Protein AF-A0A7L3PMF4-F1 (afdb_monomer_lite)

Radius of gyration: 17.31 Å; chains: 1; bounding box: 34×41×41 Å

Secondary structure (DSSP, 8-state):
------EE-TTT--EESSHHHHHHHHHHHTS----EE-TTT--EESSHHHHHHHHHHHH----EE-TTT--EE-

Structure (mmCIF, N/CA/C/O backbone):
data_AF-A0A7L3PMF4-F1
#
_entry.id   AF-A0A7L3PMF4-F1
#
loop_
_atom_site.group_PDB
_atom_site.id
_atom_site.type_symbol
_atom_site.label_atom_id
_atom_site.label_alt_id
_atom_site.label_comp_id
_atom_site.label_asym_id
_atom_site.label_entity_id
_atom_site.label_seq_id
_atom_site.pdbx_PDB_ins_code
_atom_site.Cartn_x
_atom_site.Cartn_y
_atom_site.Cartn_z
_atom_site.occupancy
_atom_site.B_iso_or_equiv
_atom_site.auth_seq_id
_atom_site.auth_comp_id
_atom_site.auth_asym_id
_atom_site.auth_atom_id
_atom_site.pdbx_PDB_model_num
ATOM 1 N N . HIS A 1 1 ? 5.620 -27.570 -7.032 1.00 50.00 1 HIS A N 1
ATOM 2 C CA . HIS A 1 1 ? 5.625 -26.107 -6.832 1.00 50.00 1 HIS A CA 1
ATOM 3 C C . HIS A 1 1 ? 6.345 -25.494 -8.019 1.00 50.00 1 HIS A C 1
ATOM 5 O O . HIS A 1 1 ? 7.473 -25.880 -8.281 1.00 50.00 1 HIS A O 1
ATOM 11 N N . SER A 1 2 ? 5.673 -24.661 -8.815 1.00 58.91 2 SER A N 1
ATOM 12 C CA . SER A 1 2 ? 6.306 -24.009 -9.965 1.00 58.91 2 SER A CA 1
ATOM 13 C C . SER A 1 2 ? 6.715 -22.600 -9.568 1.00 58.91 2 SER A C 1
ATOM 15 O O . SER A 1 2 ? 5.883 -21.696 -9.556 1.00 58.91 2 SER A O 1
ATOM 17 N N . ASP A 1 3 ? 7.999 -22.410 -9.280 1.00 71.75 3 ASP A N 1
ATOM 18 C CA . ASP A 1 3 ? 8.634 -21.107 -9.040 1.00 71.75 3 ASP A CA 1
ATOM 19 C C . ASP A 1 3 ? 8.790 -20.288 -10.332 1.00 71.75 3 ASP A C 1
ATOM 21 O O . ASP A 1 3 ? 9.807 -19.641 -10.578 1.00 71.75 3 ASP A O 1
ATOM 25 N N . LYS A 1 4 ? 7.774 -20.301 -11.202 1.00 84.75 4 LYS A N 1
ATOM 26 C CA . LYS A 1 4 ? 7.784 -19.451 -12.389 1.00 84.75 4 LYS A CA 1
ATOM 27 C C . LYS A 1 4 ? 7.432 -18.027 -11.980 1.00 84.75 4 LYS A C 1
ATOM 29 O O . LYS A 1 4 ? 6.324 -17.741 -11.525 1.00 84.75 4 LYS A O 1
ATOM 34 N N . ARG A 1 5 ? 8.391 -17.129 -12.184 1.00 90.38 5 ARG A N 1
ATOM 35 C CA . ARG A 1 5 ? 8.244 -15.679 -12.064 1.00 90.38 5 ARG A CA 1
ATOM 36 C C . ARG A 1 5 ? 8.462 -15.050 -13.439 1.00 90.38 5 ARG A C 1
ATOM 38 O O . ARG A 1 5 ? 9.547 -14.549 -13.702 1.00 90.38 5 ARG A O 1
ATOM 45 N N . PRO A 1 6 ? 7.473 -15.144 -14.344 1.00 93.44 6 PRO A N 1
ATOM 46 C CA . PRO A 1 6 ? 7.665 -14.773 -15.744 1.00 93.44 6 PRO A CA 1
ATOM 47 C C . PRO A 1 6 ? 7.751 -13.258 -15.971 1.00 93.44 6 PRO A C 1
ATOM 49 O O . PRO A 1 6 ? 8.073 -12.835 -17.073 1.00 93.44 6 PRO A O 1
ATOM 52 N N . TYR A 1 7 ? 7.440 -12.438 -14.962 1.00 95.50 7 TYR A N 1
ATOM 53 C CA . TYR A 1 7 ? 7.417 -10.983 -15.089 1.00 95.50 7 TYR A CA 1
ATOM 54 C C . TYR A 1 7 ? 8.677 -10.381 -14.476 1.00 95.50 7 TYR A C 1
ATOM 56 O O . TYR A 1 7 ? 8.779 -10.309 -13.254 1.00 95.50 7 TYR A O 1
ATOM 64 N N . GLU A 1 8 ? 9.618 -9.945 -15.304 1.00 96.31 8 GLU A N 1
ATOM 65 C CA . GLU A 1 8 ? 10.887 -9.355 -14.872 1.00 96.31 8 GLU A CA 1
ATOM 66 C C . GLU A 1 8 ? 10.893 -7.829 -15.009 1.00 96.31 8 GLU A C 1
ATOM 68 O O . GLU A 1 8 ? 10.368 -7.271 -15.970 1.00 96.31 8 GLU A O 1
ATOM 73 N N . CYS A 1 9 ? 11.483 -7.147 -14.029 1.00 96.38 9 CYS A N 1
ATOM 74 C CA . CYS A 1 9 ? 11.706 -5.711 -14.069 1.00 96.38 9 CYS A CA 1
ATOM 75 C C . CYS A 1 9 ? 12.918 -5.379 -14.935 1.00 96.38 9 CYS A C 1
ATOM 77 O O . CYS A 1 9 ? 14.036 -5.749 -14.589 1.00 96.38 9 CYS A O 1
ATOM 79 N N . SER A 1 10 ? 12.715 -4.611 -16.004 1.00 94.56 10 SER A N 1
ATOM 80 C CA . SER A 1 10 ? 13.787 -4.196 -16.916 1.00 94.56 10 SER A CA 1
ATOM 81 C C . SER A 1 10 ? 14.834 -3.276 -16.276 1.00 94.56 10 SER A C 1
ATOM 83 O O . SER A 1 10 ? 15.944 -3.184 -16.783 1.00 94.56 10 SER A O 1
ATOM 85 N N . GLU A 1 11 ? 14.503 -2.590 -15.178 1.00 93.81 11 GLU A N 1
ATOM 86 C CA . GLU A 1 11 ? 15.407 -1.624 -14.533 1.00 93.81 11 GLU A CA 1
ATOM 87 C C . GLU A 1 11 ? 16.327 -2.259 -13.484 1.00 93.81 11 GLU A C 1
ATOM 89 O O . GLU A 1 11 ? 17.420 -1.755 -13.239 1.00 93.81 11 GLU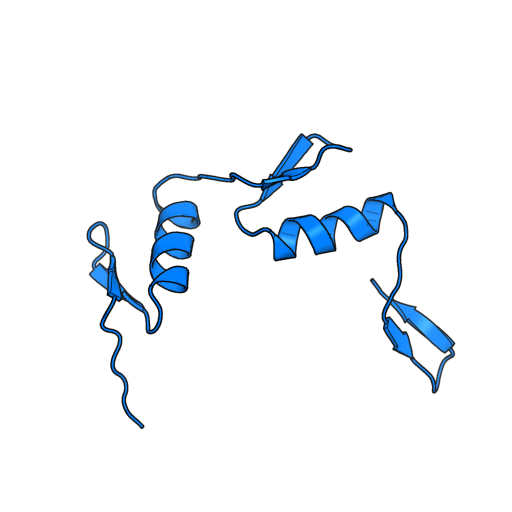 A O 1
ATOM 94 N N . CYS A 1 12 ? 15.910 -3.359 -12.844 1.00 95.75 12 CYS A N 1
ATOM 95 C CA . CYS A 1 12 ? 16.697 -3.995 -11.779 1.00 95.75 12 CYS A CA 1
ATOM 96 C C . CYS A 1 12 ? 16.722 -5.532 -11.802 1.00 95.75 12 CYS A C 1
ATOM 98 O O . CYS A 1 12 ? 17.224 -6.144 -10.860 1.00 95.75 12 CYS A O 1
ATOM 100 N N . GLY A 1 13 ? 16.154 -6.170 -12.829 1.00 94.38 13 GLY A N 1
ATOM 101 C CA . GLY A 1 13 ? 16.181 -7.624 -13.030 1.00 94.38 13 GLY A CA 1
ATOM 102 C C . GLY A 1 13 ? 15.334 -8.439 -12.047 1.00 94.38 13 GLY A C 1
ATOM 103 O O . GLY A 1 13 ? 15.380 -9.665 -12.053 1.00 94.38 13 GLY A O 1
ATOM 104 N N . LYS A 1 14 ? 14.556 -7.803 -11.160 1.00 95.56 14 LYS A N 1
ATOM 105 C CA . LYS A 1 14 ? 13.706 -8.531 -10.204 1.00 95.56 14 LYS A CA 1
ATOM 106 C C . LYS A 1 14 ? 12.521 -9.185 -10.904 1.00 95.56 14 LYS A C 1
ATOM 108 O O . LYS A 1 14 ? 11.743 -8.500 -11.564 1.00 95.56 14 LYS A O 1
ATOM 113 N N . SER A 1 15 ? 12.327 -10.480 -10.667 1.00 95.31 15 SER A N 1
ATOM 114 C CA . SER A 1 15 ? 11.211 -11.241 -11.237 1.00 95.31 15 SER A CA 1
ATOM 115 C C . SER A 1 15 ? 10.067 -11.448 -10.237 1.00 95.31 15 SER A C 1
ATOM 117 O O . SER A 1 15 ? 10.272 -11.681 -9.039 1.00 95.31 15 SER A O 1
ATOM 119 N N . PHE A 1 16 ? 8.838 -11.416 -10.746 1.00 95.12 16 PHE A N 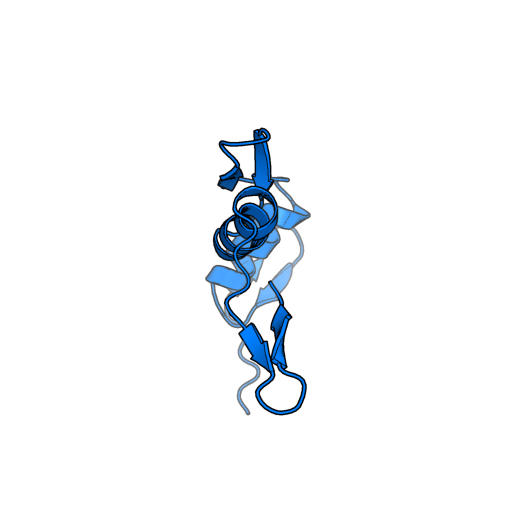1
ATOM 120 C CA . PHE A 1 16 ? 7.587 -11.506 -10.004 1.00 95.12 16 PHE A CA 1
ATOM 121 C C . PHE A 1 16 ? 6.661 -12.568 -10.605 1.00 95.12 16 PHE A C 1
ATOM 123 O O . PHE A 1 16 ? 6.688 -12.861 -11.799 1.00 95.12 16 PHE A O 1
ATOM 130 N N . GLN A 1 17 ? 5.799 -13.143 -9.764 1.00 94.44 17 GLN A N 1
ATOM 131 C CA . GLN A 1 17 ? 4.838 -14.168 -10.191 1.00 94.44 17 GLN A CA 1
ATOM 132 C C . GLN A 1 17 ? 3.658 -13.586 -10.984 1.00 94.44 17 GLN A C 1
ATOM 134 O O . GLN A 1 17 ? 3.067 -14.270 -11.813 1.00 94.44 17 GLN A O 1
ATOM 139 N N . ARG A 1 18 ? 3.294 -12.326 -10.726 1.00 93.50 18 ARG A N 1
ATOM 140 C CA . ARG A 1 18 ? 2.151 -11.646 -11.347 1.00 93.50 18 ARG A CA 1
ATOM 141 C C . ARG A 1 18 ? 2.597 -10.310 -11.922 1.00 93.50 18 ARG A C 1
ATOM 143 O O . ARG A 1 18 ? 3.360 -9.600 -11.269 1.00 93.50 18 ARG A O 1
ATOM 150 N N . ASN A 1 19 ? 2.038 -9.931 -13.070 1.00 93.94 19 ASN A N 1
ATOM 151 C CA . ASN A 1 19 ? 2.326 -8.642 -13.700 1.00 93.94 19 ASN A CA 1
ATOM 152 C C . ASN A 1 19 ? 1.995 -7.458 -12.774 1.00 93.94 19 ASN A C 1
ATOM 154 O O . ASN A 1 19 ? 2.756 -6.506 -12.665 1.00 93.94 19 ASN A O 1
ATOM 158 N N . SER A 1 20 ? 0.895 -7.545 -12.019 1.00 92.00 20 SER A N 1
ATOM 159 C CA . SER A 1 20 ? 0.510 -6.499 -11.062 1.00 92.00 20 SER A CA 1
ATOM 160 C C . SER A 1 20 ? 1.551 -6.267 -9.962 1.00 92.00 20 SER A C 1
ATOM 162 O O . SER A 1 20 ? 1.693 -5.143 -9.487 1.00 92.00 20 SER A O 1
ATOM 164 N N . CYS A 1 21 ? 2.307 -7.298 -9.568 1.00 93.75 21 CYS A N 1
ATOM 165 C CA . CYS A 1 21 ? 3.407 -7.153 -8.617 1.00 93.75 21 CYS A CA 1
ATOM 166 C C . CYS A 1 21 ? 4.612 -6.440 -9.244 1.00 93.75 21 CYS A C 1
ATOM 168 O O . CYS A 1 21 ? 5.227 -5.620 -8.565 1.00 93.75 21 CYS A O 1
ATOM 170 N N . LEU A 1 22 ? 4.910 -6.719 -10.518 1.00 94.81 22 LEU A N 1
ATOM 171 C CA . LEU A 1 22 ? 5.949 -6.019 -11.275 1.00 94.81 22 LEU A CA 1
ATOM 172 C C . LEU A 1 22 ? 5.605 -4.531 -11.443 1.00 94.81 22 LEU A C 1
ATOM 174 O O . LEU A 1 22 ? 6.399 -3.681 -11.050 1.00 94.81 22 LEU A O 1
ATOM 178 N N . LEU A 1 23 ? 4.402 -4.215 -11.931 1.00 92.00 23 LEU A N 1
ATOM 179 C CA . LEU A 1 23 ? 3.955 -2.828 -12.120 1.00 92.00 23 LEU A CA 1
ATOM 180 C C . LEU A 1 23 ? 3.995 -2.038 -10.810 1.00 92.00 23 LEU A C 1
ATOM 182 O O . LEU A 1 23 ? 4.523 -0.932 -10.750 1.00 92.00 23 LEU A O 1
ATOM 186 N N . LEU A 1 24 ? 3.499 -2.636 -9.725 1.00 92.25 24 LEU A N 1
ATOM 187 C CA . LEU A 1 24 ? 3.564 -2.029 -8.402 1.00 92.25 24 LEU A CA 1
ATOM 188 C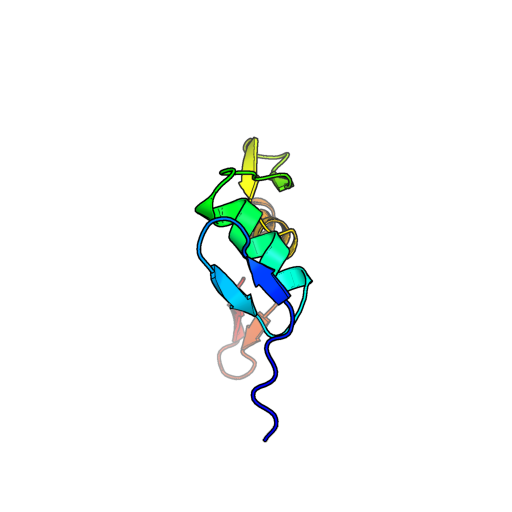 C . LEU A 1 24 ? 5.007 -1.772 -7.953 1.00 92.25 24 LEU A C 1
ATOM 190 O O . LEU A 1 24 ? 5.283 -0.756 -7.318 1.00 92.25 24 LEU A O 1
ATOM 194 N N . HIS A 1 25 ? 5.913 -2.712 -8.214 1.00 93.12 25 HIS A N 1
ATOM 195 C CA . HIS A 1 25 ? 7.322 -2.543 -7.893 1.00 93.12 25 HIS A CA 1
ATOM 196 C C . HIS A 1 25 ? 7.926 -1.367 -8.669 1.00 93.12 25 HIS A C 1
ATOM 198 O O . HIS A 1 25 ? 8.552 -0.514 -8.045 1.00 93.12 25 HIS A O 1
ATOM 204 N N . GLN A 1 26 ? 7.665 -1.262 -9.973 1.00 93.12 26 GLN A N 1
ATOM 205 C CA . GLN A 1 26 ? 8.124 -0.137 -10.793 1.00 93.12 26 GLN A CA 1
ATOM 206 C C . GLN A 1 26 ? 7.577 1.202 -10.281 1.00 93.12 26 GLN A C 1
ATOM 208 O O . GLN A 1 26 ? 8.335 2.155 -10.081 1.00 93.12 26 GLN A O 1
ATOM 213 N N . GLN A 1 27 ? 6.283 1.249 -9.948 1.00 91.19 27 GLN A N 1
ATOM 214 C CA . GLN A 1 27 ? 5.645 2.430 -9.359 1.00 91.19 27 GLN A CA 1
ATOM 215 C C . GLN A 1 27 ? 6.279 2.853 -8.029 1.00 91.19 27 GLN A C 1
ATOM 217 O O . GLN A 1 27 ? 6.428 4.034 -7.738 1.00 91.19 27 GLN A O 1
ATOM 222 N N . ARG A 1 28 ? 6.665 1.884 -7.195 1.00 90.00 28 ARG A N 1
ATOM 223 C CA . ARG A 1 28 ? 7.183 2.137 -5.843 1.00 90.00 28 ARG A CA 1
ATOM 224 C C . ARG A 1 28 ? 8.668 2.426 -5.765 1.00 90.00 28 ARG A C 1
ATOM 226 O O . ARG A 1 28 ? 9.088 3.022 -4.782 1.00 90.00 28 ARG A O 1
ATOM 233 N N . THR A 1 29 ? 9.449 1.869 -6.679 1.00 91.94 29 THR A N 1
ATOM 234 C CA . THR A 1 29 ? 10.906 1.798 -6.535 1.00 91.94 29 THR A CA 1
ATOM 235 C C 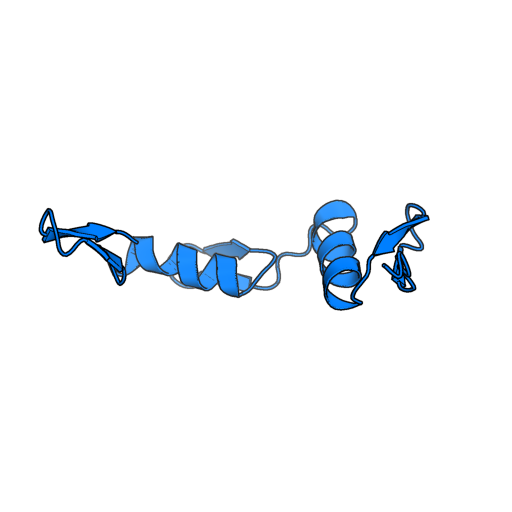. THR A 1 29 ? 11.630 2.651 -7.560 1.00 91.94 29 THR A C 1
ATOM 237 O O . THR A 1 29 ? 12.726 3.113 -7.265 1.00 91.94 29 THR A O 1
ATOM 240 N N . HIS A 1 30 ? 11.035 2.867 -8.732 1.00 92.69 30 HIS A N 1
ATOM 241 C CA . HIS A 1 30 ? 11.727 3.526 -9.836 1.00 92.69 30 HIS A CA 1
ATOM 242 C C . HIS A 1 30 ? 11.092 4.859 -10.231 1.00 92.69 30 HIS A C 1
ATOM 244 O O . HIS A 1 30 ? 11.805 5.798 -10.558 1.00 92.69 30 HIS A O 1
ATOM 250 N N . THR A 1 31 ? 9.766 4.976 -10.143 1.00 88.00 31 THR A N 1
ATOM 251 C CA . THR A 1 31 ? 9.046 6.179 -10.606 1.00 88.00 31 THR A CA 1
ATOM 252 C C . THR A 1 31 ? 8.491 7.055 -9.483 1.00 88.00 31 THR A C 1
ATOM 254 O O . THR A 1 31 ? 8.002 8.148 -9.755 1.00 88.00 31 THR A O 1
ATOM 257 N N . ASP A 1 32 ? 8.511 6.575 -8.232 1.00 84.00 32 ASP A N 1
ATOM 258 C CA . ASP A 1 32 ? 7.821 7.192 -7.086 1.00 84.00 32 ASP A CA 1
ATOM 259 C C . ASP A 1 32 ? 6.344 7.548 -7.360 1.00 84.00 32 ASP A C 1
ATOM 261 O O . ASP A 1 32 ? 5.728 8.386 -6.685 1.00 84.00 32 ASP A O 1
ATOM 265 N N . GLU A 1 33 ? 5.730 6.876 -8.336 1.00 89.06 33 GLU A N 1
ATOM 266 C CA . GLU A 1 33 ? 4.377 7.159 -8.764 1.00 89.06 33 GLU A CA 1
ATOM 267 C C . GLU A 1 33 ? 3.384 6.739 -7.673 1.00 89.06 33 GLU A C 1
ATOM 269 O O . GLU A 1 33 ? 3.319 5.596 -7.204 1.00 89.06 33 GLU A O 1
ATOM 274 N N . ARG A 1 34 ? 2.560 7.698 -7.252 1.00 89.69 34 ARG A N 1
ATOM 275 C CA . ARG A 1 34 ? 1.482 7.475 -6.287 1.00 89.69 34 ARG A CA 1
ATOM 276 C C . ARG A 1 34 ? 0.172 7.960 -6.889 1.00 89.69 34 ARG A C 1
ATOM 278 O O . ARG A 1 34 ? -0.251 9.077 -6.578 1.00 89.69 34 ARG A O 1
ATOM 285 N N . PRO A 1 35 ? -0.462 7.186 -7.782 1.00 89.31 35 PRO A N 1
ATOM 286 C CA . PRO A 1 35 ? -1.624 7.659 -8.532 1.00 89.31 35 PRO A CA 1
ATOM 287 C C . PRO A 1 35 ? -2.843 7.910 -7.633 1.00 89.31 35 PRO A C 1
ATOM 289 O O . PRO A 1 35 ? -3.662 8.778 -7.920 1.00 89.31 35 PRO A O 1
ATOM 292 N N . PHE A 1 36 ? -2.941 7.226 -6.492 1.00 94.50 36 PHE A N 1
ATOM 293 C CA . PHE A 1 36 ? -4.117 7.288 -5.628 1.00 94.50 36 PHE A CA 1
ATOM 294 C C . PHE A 1 36 ? -3.996 8.415 -4.596 1.00 94.50 36 PHE A C 1
ATOM 296 O O . PHE A 1 36 ? -3.303 8.271 -3.589 1.00 94.50 36 PHE A O 1
ATOM 303 N N . ARG A 1 37 ? -4.674 9.543 -4.825 1.00 96.62 37 ARG A N 1
ATOM 304 C CA . ARG A 1 37 ? -4.707 10.696 -3.907 1.00 96.62 37 ARG A CA 1
ATOM 305 C C . ARG A 1 37 ? -5.911 10.622 -2.965 1.00 96.62 37 ARG A C 1
ATOM 307 O O . ARG A 1 37 ? -7.037 10.429 -3.407 1.00 96.62 37 ARG A O 1
ATOM 314 N N . CYS A 1 38 ? -5.684 10.840 -1.674 1.00 97.19 38 CYS A N 1
ATOM 315 C CA . CYS A 1 38 ? -6.744 11.092 -0.705 1.00 97.19 38 CYS A CA 1
ATOM 316 C C . CYS A 1 38 ? -7.315 12.495 -0.917 1.00 97.19 38 CYS A C 1
ATOM 318 O O . CYS A 1 38 ? -6.572 13.475 -0.924 1.00 97.19 38 CYS A O 1
ATOM 320 N N . THR A 1 39 ? -8.629 12.589 -1.093 1.00 96.12 39 THR A N 1
ATOM 321 C CA . THR A 1 39 ? -9.337 13.862 -1.276 1.00 96.12 39 THR A CA 1
ATOM 322 C C . THR A 1 39 ? -9.391 14.686 0.005 1.00 96.12 39 THR A C 1
ATOM 324 O O . THR A 1 39 ? -9.343 15.906 -0.079 1.00 96.12 39 THR A O 1
ATOM 327 N N . ASP A 1 40 ? -9.409 14.027 1.165 1.00 95.62 40 ASP A N 1
ATOM 328 C CA . ASP A 1 40 ? -9.593 14.674 2.469 1.00 95.62 40 ASP A CA 1
ATOM 329 C C . ASP A 1 40 ? -8.315 15.379 2.959 1.00 95.62 40 ASP A C 1
ATOM 331 O O . ASP A 1 40 ? -8.376 16.468 3.516 1.00 95.62 40 ASP A O 1
ATOM 335 N N . CYS A 1 41 ? -7.134 14.787 2.727 1.00 96.69 41 CYS A N 1
ATOM 336 C CA . CYS A 1 41 ? -5.852 15.326 3.215 1.00 96.69 41 CYS A CA 1
ATOM 337 C C . CYS A 1 41 ? -4.754 15.453 2.145 1.00 96.69 41 CYS A C 1
ATOM 339 O O . CYS A 1 41 ? -3.615 15.797 2.450 1.00 96.69 41 CYS A O 1
ATOM 341 N N . GLY A 1 42 ? -5.043 15.116 0.885 1.00 95.62 42 GLY A N 1
ATOM 342 C CA . GLY A 1 42 ? -4.090 15.205 -0.225 1.00 95.62 42 GLY A CA 1
ATOM 343 C C . GLY A 1 42 ? -2.995 14.131 -0.253 1.00 95.62 42 GLY A C 1
ATOM 344 O O . GLY A 1 42 ? -2.237 14.072 -1.225 1.00 95.62 42 GLY A O 1
ATOM 345 N N . LYS A 1 43 ? -2.908 13.258 0.761 1.00 95.75 43 LYS A N 1
ATOM 346 C CA . LYS A 1 43 ? -1.884 12.204 0.850 1.00 95.75 43 LYS A CA 1
ATOM 347 C C . LYS A 1 43 ? -2.007 11.204 -0.301 1.00 95.75 43 LYS A C 1
ATOM 349 O O . LYS A 1 43 ? -3.105 10.760 -0.627 1.00 95.75 43 LYS A O 1
ATOM 354 N N . ARG A 1 44 ? -0.877 10.827 -0.905 1.00 94.12 44 ARG A N 1
ATOM 355 C CA . ARG A 1 44 ? -0.836 9.937 -2.076 1.00 94.12 44 ARG A CA 1
ATOM 356 C C . ARG A 1 44 ? -0.352 8.528 -1.729 1.00 94.12 44 ARG A C 1
ATOM 358 O O . ARG A 1 44 ? 0.555 8.356 -0.911 1.00 94.12 44 ARG A O 1
ATOM 365 N N . PHE A 1 45 ? -0.924 7.535 -2.402 1.00 93.62 45 PHE A N 1
ATOM 366 C CA . PHE A 1 45 ? -0.666 6.108 -2.241 1.00 93.62 45 PHE A CA 1
ATOM 367 C C . PHE A 1 45 ? -0.387 5.447 -3.594 1.00 93.62 45 PHE A C 1
ATOM 369 O O . PHE A 1 45 ? -0.872 5.873 -4.637 1.00 93.62 45 PHE A O 1
ATOM 376 N N . ASN A 1 46 ? 0.383 4.365 -3.550 1.00 90.75 46 ASN A N 1
ATOM 377 C CA . ASN A 1 46 ? 0.726 3.523 -4.703 1.00 90.75 46 ASN A CA 1
ATOM 378 C C . ASN A 1 46 ? -0.259 2.358 -4.924 1.00 90.75 46 ASN A C 1
ATOM 380 O O . ASN A 1 46 ? -0.147 1.628 -5.896 1.00 90.75 46 ASN A O 1
ATOM 384 N N . GLN A 1 47 ? -1.211 2.147 -4.010 1.00 90.88 47 GLN A N 1
ATOM 385 C CA . GLN A 1 47 ? -2.263 1.141 -4.149 1.00 90.88 47 GLN A CA 1
ATOM 386 C C . GLN A 1 47 ? -3.599 1.710 -3.700 1.00 90.88 47 GLN A C 1
ATOM 388 O O . GLN A 1 47 ? -3.674 2.377 -2.664 1.00 90.88 47 GLN A O 1
ATOM 393 N N . ASN A 1 48 ? -4.657 1.349 -4.423 1.00 92.38 48 ASN A N 1
ATOM 394 C CA . ASN A 1 48 ? -6.021 1.724 -4.077 1.00 92.38 48 ASN A CA 1
ATOM 395 C C . ASN A 1 48 ? -6.452 1.164 -2.710 1.00 92.38 48 ASN A C 1
ATOM 397 O O . ASN A 1 48 ? -7.021 1.882 -1.897 1.00 92.38 48 ASN A O 1
ATOM 401 N N . SER A 1 49 ? -6.108 -0.090 -2.402 1.00 93.12 49 SER A N 1
ATOM 402 C CA . SER A 1 49 ? -6.397 -0.716 -1.099 1.00 93.12 49 SER A CA 1
ATOM 403 C C . SER A 1 49 ? -5.799 0.069 0.076 1.00 93.12 49 SER A C 1
ATOM 405 O O . SER A 1 49 ? -6.446 0.237 1.108 1.00 93.12 49 SER A O 1
ATOM 407 N N . ASN A 1 50 ? -4.588 0.610 -0.095 1.00 94.75 50 ASN A N 1
ATOM 408 C CA . ASN A 1 50 ? -3.949 1.463 0.905 1.00 94.75 50 ASN A CA 1
ATOM 409 C C . ASN A 1 50 ? -4.677 2.798 1.076 1.00 94.75 50 ASN A C 1
ATOM 411 O O . ASN A 1 50 ? -4.817 3.247 2.210 1.00 94.75 50 ASN A O 1
ATOM 415 N N . LEU A 1 51 ? -5.158 3.407 -0.014 1.00 96.19 51 LEU A N 1
ATOM 416 C CA . LEU A 1 51 ? -5.984 4.613 0.054 1.00 96.19 51 LEU A CA 1
ATOM 417 C C . LEU A 1 51 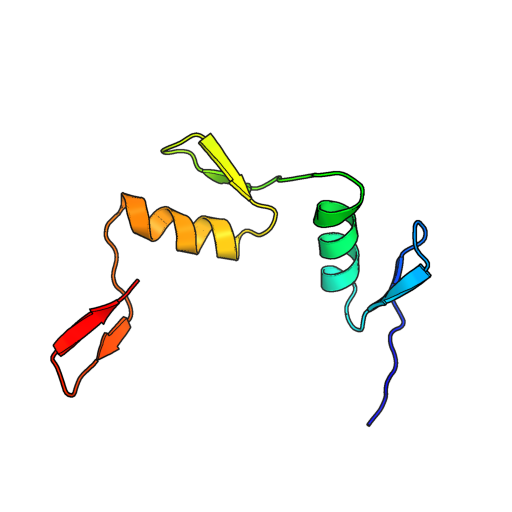? -7.318 4.334 0.765 1.00 96.19 51 LEU A C 1
ATOM 419 O O . LEU A 1 51 ? -7.696 5.090 1.653 1.00 96.19 51 LEU A O 1
ATOM 423 N N . ILE A 1 52 ? -8.008 3.244 0.422 1.00 94.44 52 ILE A N 1
ATOM 424 C CA . ILE A 1 52 ? -9.285 2.865 1.048 1.00 94.44 52 ILE A CA 1
ATOM 425 C C . ILE A 1 52 ? -9.099 2.659 2.551 1.00 94.44 52 ILE A C 1
ATOM 427 O O . ILE A 1 52 ? -9.812 3.265 3.346 1.00 94.44 52 ILE A O 1
ATOM 431 N N . ARG A 1 53 ? -8.093 1.872 2.954 1.00 94.75 53 ARG A N 1
ATOM 432 C CA . ARG A 1 53 ? -7.764 1.683 4.373 1.00 94.75 53 ARG A CA 1
ATOM 433 C C . ARG A 1 53 ? -7.406 3.006 5.045 1.00 94.75 53 ARG A C 1
ATOM 435 O O . ARG A 1 53 ? -7.840 3.255 6.160 1.00 94.75 53 ARG A O 1
ATOM 442 N N . HIS A 1 54 ? -6.641 3.865 4.375 1.00 96.00 54 HIS A N 1
ATOM 443 C CA . HIS A 1 54 ? -6.312 5.182 4.907 1.00 96.00 54 HIS A CA 1
ATOM 444 C C . HIS A 1 54 ? -7.560 6.035 5.146 1.00 96.00 54 HIS A C 1
ATOM 446 O O . HIS A 1 54 ? -7.650 6.655 6.194 1.00 96.00 54 HIS A O 1
ATOM 452 N N . ARG A 1 55 ? -8.548 6.037 4.244 1.00 95.50 55 ARG A N 1
ATOM 453 C CA . ARG A 1 55 ? -9.785 6.821 4.419 1.00 95.50 55 ARG A CA 1
ATOM 454 C C . ARG A 1 55 ? -10.603 6.426 5.654 1.00 95.50 55 ARG A C 1
ATOM 456 O O . ARG A 1 55 ? -11.390 7.241 6.134 1.00 95.50 55 ARG A O 1
ATOM 463 N N . ARG A 1 56 ? -10.392 5.232 6.218 1.00 94.81 56 ARG A N 1
ATOM 464 C CA . ARG A 1 56 ? -11.010 4.828 7.494 1.00 94.81 56 ARG A CA 1
ATOM 465 C C . ARG A 1 56 ? -10.585 5.720 8.657 1.00 94.81 56 ARG A C 1
ATOM 467 O O . ARG A 1 56 ? -11.364 5.912 9.580 1.00 94.81 56 ARG A O 1
ATOM 474 N N . ILE A 1 57 ? -9.399 6.333 8.594 1.00 94.38 57 ILE A N 1
ATOM 475 C CA . ILE A 1 57 ? -8.961 7.267 9.643 1.00 94.38 57 ILE A CA 1
ATOM 476 C C . ILE A 1 57 ? -9.781 8.561 9.641 1.00 94.38 57 ILE A C 1
ATOM 478 O O . ILE A 1 57 ? -9.943 9.166 10.693 1.00 94.38 57 ILE A O 1
ATOM 482 N N . HIS A 1 58 ? -10.283 8.979 8.473 1.00 95.12 58 HIS A N 1
ATOM 483 C CA . HIS A 1 58 ? -11.077 10.203 8.326 1.00 95.12 58 HIS A CA 1
ATOM 484 C C . HIS A 1 58 ? -12.547 9.952 8.644 1.00 95.12 58 HIS A C 1
ATOM 486 O O . HIS A 1 58 ? -13.186 10.767 9.295 1.00 95.12 58 HIS A O 1
ATOM 492 N N . SER A 1 59 ? -13.082 8.811 8.203 1.00 93.38 59 SER A N 1
ATOM 493 C CA . SER A 1 59 ? -14.477 8.430 8.467 1.00 93.38 59 SER A CA 1
ATOM 494 C C . SER A 1 59 ? -14.701 7.849 9.865 1.00 93.38 59 SER A C 1
ATOM 496 O O . SER A 1 59 ? -15.838 7.798 10.324 1.00 93.38 59 SER A O 1
ATOM 498 N N . GLY A 1 60 ? -13.646 7.373 10.531 1.00 92.06 60 GLY A N 1
ATOM 499 C CA . GLY A 1 60 ? -13.759 6.640 11.792 1.00 92.06 60 GLY A CA 1
ATOM 500 C C . GLY A 1 60 ? -14.373 5.242 11.643 1.00 92.06 60 GLY A C 1
ATOM 501 O O . GLY A 1 60 ? -14.726 4.631 12.652 1.00 92.06 60 GLY A O 1
ATOM 502 N N . GLU A 1 61 ? -14.512 4.727 10.415 1.00 93.31 61 GLU A N 1
ATOM 503 C CA . GLU A 1 61 ? -15.085 3.407 10.143 1.00 93.31 61 GLU A CA 1
ATOM 504 C C . GLU A 1 61 ? -14.236 2.296 10.784 1.00 93.31 61 GLU A C 1
ATOM 506 O O . GLU A 1 61 ? -13.024 2.209 10.569 1.00 93.31 61 GLU A O 1
ATOM 511 N N . LYS A 1 62 ? -14.885 1.419 11.555 1.00 91.19 62 LYS A N 1
ATOM 512 C CA . LYS A 1 62 ? -14.259 0.269 12.220 1.00 91.19 62 LYS A CA 1
ATOM 513 C C . LYS A 1 62 ? -14.998 -1.022 11.850 1.00 91.19 62 LYS A C 1
ATOM 515 O O . LYS A 1 62 ? -15.826 -1.487 12.636 1.00 91.19 62 LYS A O 1
ATOM 520 N N . PRO A 1 6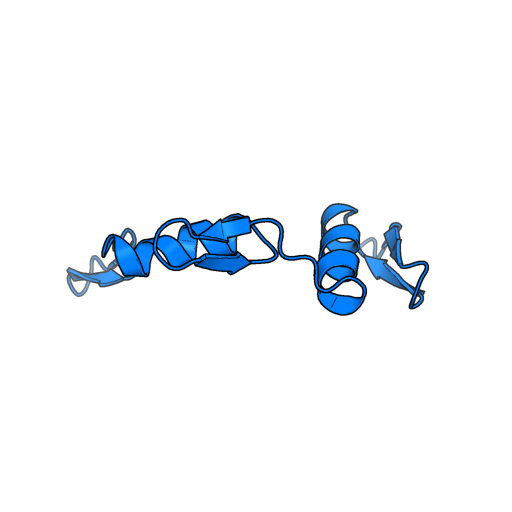3 ? -14.750 -1.572 10.650 1.00 89.62 63 PRO A N 1
ATOM 521 C CA . PRO A 1 63 ? -15.542 -2.672 10.104 1.00 89.62 63 PRO A CA 1
ATOM 522 C C . PRO A 1 63 ? -15.284 -4.011 10.803 1.00 89.62 63 PRO A C 1
ATOM 524 O O . PRO A 1 63 ? -16.100 -4.921 10.693 1.00 89.62 63 PRO A O 1
ATOM 527 N N . TYR A 1 64 ? -14.169 -4.154 11.522 1.00 92.88 64 TYR A N 1
ATOM 528 C CA . TYR A 1 64 ? -13.828 -5.402 12.197 1.00 92.88 64 TYR A CA 1
ATOM 529 C C . TYR A 1 64 ? -14.231 -5.323 13.663 1.00 92.88 64 TYR A C 1
ATOM 531 O O . TYR A 1 64 ? -13.652 -4.545 14.416 1.00 92.88 64 TYR A O 1
ATOM 539 N N . ARG A 1 65 ? -15.203 -6.131 14.086 1.00 95.56 65 ARG A N 1
ATOM 540 C CA . ARG A 1 65 ? -15.618 -6.250 15.487 1.00 95.56 65 ARG A CA 1
ATOM 541 C C . ARG A 1 65 ? -15.149 -7.589 16.044 1.00 95.56 65 ARG A C 1
ATOM 543 O O . ARG A 1 65 ? -15.317 -8.616 15.401 1.00 95.56 65 ARG A O 1
ATOM 550 N N . CYS A 1 66 ? -14.546 -7.568 17.226 1.00 96.00 66 CYS A N 1
ATOM 551 C CA . CYS A 1 66 ? -14.282 -8.779 17.989 1.00 96.00 66 CYS A CA 1
ATOM 552 C C . CYS A 1 66 ? -15.535 -9.134 18.791 1.00 96.00 66 CYS A C 1
ATOM 554 O O . CYS A 1 66 ? -15.980 -8.323 19.603 1.00 96.00 66 CYS A O 1
ATOM 556 N N . ASP A 1 67 ? -16.081 -10.329 18.585 1.00 95.44 67 ASP A N 1
ATOM 557 C CA . ASP A 1 67 ? -17.304 -10.760 19.271 1.00 95.44 67 ASP A CA 1
ATOM 558 C C . ASP A 1 67 ? -17.064 -11.123 20.741 1.00 95.44 67 ASP A C 1
ATOM 560 O O . ASP A 1 67 ? -17.938 -10.905 21.574 1.00 95.44 67 ASP A O 1
ATOM 564 N N . GLU A 1 68 ? -15.859 -11.579 21.092 1.00 95.44 68 GLU A N 1
ATOM 565 C CA . GLU A 1 68 ? -15.518 -11.952 22.472 1.00 95.44 68 GLU A CA 1
ATOM 566 C C . GLU A 1 68 ? -15.380 -10.738 23.400 1.00 95.44 68 GLU A C 1
ATOM 568 O O . GLU A 1 68 ? -15.845 -10.764 24.536 1.00 95.44 68 GLU A O 1
ATOM 573 N N . CYS A 1 69 ? -14.743 -9.656 22.934 1.00 95.69 69 CYS A N 1
ATOM 574 C CA . CYS A 1 69 ? -14.509 -8.459 23.756 1.00 95.69 69 CYS A CA 1
ATOM 575 C C . CYS A 1 69 ? -15.303 -7.220 23.314 1.00 95.69 69 CYS A C 1
ATOM 577 O O . CYS A 1 69 ? -15.176 -6.160 23.925 1.00 95.69 69 CYS A O 1
ATOM 579 N N . GLY A 1 70 ? -16.084 -7.312 22.234 1.00 92.44 70 GLY A N 1
ATOM 580 C CA . GLY A 1 70 ? -16.925 -6.234 21.703 1.00 92.44 70 GLY A CA 1
ATOM 581 C C . GLY A 1 70 ? -16.179 -5.056 21.063 1.00 92.44 70 GLY A C 1
ATOM 582 O O . GLY A 1 70 ? -16.823 -4.109 20.612 1.00 92.44 70 GLY A O 1
ATOM 583 N N . LYS A 1 71 ? -14.839 -5.073 21.020 1.00 94.00 71 LYS A N 1
ATOM 584 C CA . LYS A 1 71 ? -14.027 -3.967 20.484 1.00 94.00 71 LYS A CA 1
ATOM 585 C C . LYS A 1 71 ? -14.047 -3.951 18.955 1.00 94.00 71 LYS A C 1
ATOM 587 O O . LYS A 1 71 ? -13.902 -4.997 18.324 1.00 94.00 71 LYS A O 1
ATOM 592 N N . SER A 1 72 ? -14.154 -2.753 18.377 1.00 93.88 72 SER A N 1
ATOM 593 C CA . SER A 1 72 ? -14.077 -2.540 16.926 1.00 93.88 72 SER A CA 1
ATOM 594 C C . SER A 1 72 ? -12.731 -1.947 16.493 1.00 93.88 72 SER A C 1
ATOM 596 O O . SER A 1 72 ? -12.166 -1.090 17.182 1.00 93.88 72 SER A O 1
ATOM 598 N N . PHE A 1 73 ? -12.252 -2.364 15.320 1.00 88.50 73 PHE A N 1
ATOM 599 C CA . PHE A 1 73 ? -10.954 -2.043 14.724 1.00 88.50 73 PHE A CA 1
ATOM 600 C C . PHE A 1 73 ? -11.110 -1.624 13.251 1.00 88.50 73 PHE A C 1
ATOM 602 O O . PHE A 1 73 ? -12.052 -2.044 12.572 1.00 88.50 73 PHE A O 1
ATOM 609 N N . ALA A 1 74 ? -10.189 -0.775 12.784 1.00 85.19 74 ALA A N 1
ATOM 610 C CA . ALA A 1 74 ? -10.153 -0.209 11.430 1.00 85.19 74 ALA A CA 1
ATOM 611 C C . ALA A 1 74 ? -9.225 -0.983 10.483 1.00 85.19 74 ALA A C 1
ATOM 613 O O . ALA A 1 74 ? -8.183 -1.486 10.956 1.00 85.19 74 ALA A O 1
#

Foldseek 3Di:
DDPDQPAAAPVPGDGHNDVVVNVLCCCVPPVVPFPAADPVPRDGHSDPVVNVVVCCVVVVDFPDADPVVRDTHD

Organism: NCBI:txid269412

InterPro domains:
  IPR013087 Zinc finger C2H2-type [PF00096] (7-30)
  IPR013087 Zinc finger C2H2-type [PS00028] (9-30)
  IPR013087 Zinc finger C2H2-type [PS00028] (38-58)
  IPR013087 Zinc finger C2H2-type [PS50157] (7-35)
  IPR013087 Zinc finger C2H2-type [PS50157] (36-63)
  IPR013087 Zinc finger C2H2-type [PS50157] (64-74)
  IPR013087 Zinc finger C2H2-type [SM00355] (7-30)
  IPR013087 Zinc finger C2H2-type [SM00355] (36-58)
  IPR036236 Zinc finger C2H2 superfamily [SSF57667] (1-27)
  IPR036236 Zinc finger C2H2 superfamily [SSF57667] (24-73)

pLDDT: mean 91.95, std 7.31, range [50.0, 97.19]

Sequence (74 aa):
HSDKRPYECSECGKSFQRNSCLLLHQQRTHTDERPFRCTDCGKRFNQNSNLIRHRRIHSGEKPYRCDECGKSFA